Protein AF-A0A9D8TMR5-F1 (afdb_monomer_lite)

pLDDT: mean 87.46, std 13.53, range [40.91, 98.0]

Foldseek 3Di:
DDPPDDDPQDVQLCDPVHVCVVVLVVCVVPVVVQQKDAPADPPPLAPDHRRSVDIDRHVVVLVCLLCPDLVNVLVCLVPDPDPPSVVCNVCSVVCCVRHPDTPVCVCSRPVD

Structure (mmCIF, N/CA/C/O backbone):
data_AF-A0A9D8TMR5-F1
#
_entry.id   AF-A0A9D8TMR5-F1
#
loop_
_atom_site.group_PDB
_atom_site.id
_atom_site.type_symbol
_atom_site.label_atom_id
_atom_site.label_alt_id
_atom_site.label_comp_id
_atom_site.label_asym_id
_atom_site.label_entity_id
_atom_site.label_seq_id
_atom_site.pdbx_PDB_ins_code
_atom_site.Cartn_x
_atom_site.Cartn_y
_atom_site.Cartn_z
_atom_site.occupancy
_atom_site.B_iso_or_equiv
_atom_site.auth_seq_id
_atom_site.auth_comp_id
_atom_site.auth_asym_id
_atom_site.auth_atom_id
_atom_site.pdbx_PDB_model_num
ATOM 1 N N . MET A 1 1 ? -17.270 12.996 14.176 1.00 80.31 1 MET A N 1
ATOM 2 C CA . MET A 1 1 ? -16.302 13.887 13.505 1.00 80.31 1 MET A CA 1
ATOM 3 C C . MET A 1 1 ? -16.850 15.304 13.509 1.00 80.31 1 MET A C 1
ATOM 5 O O . MET A 1 1 ? -18.073 15.417 13.509 1.00 80.31 1 MET A O 1
ATOM 9 N N . PRO A 1 2 ? -16.011 16.352 13.555 1.00 86.38 2 PRO A N 1
ATOM 10 C CA . PRO A 1 2 ? -16.461 17.732 13.396 1.00 86.38 2 PRO A CA 1
ATOM 11 C C . PRO A 1 2 ? -17.212 17.927 12.076 1.00 86.38 2 PRO A C 1
ATOM 13 O O . PRO A 1 2 ? -16.904 17.268 11.080 1.00 86.38 2 PRO A O 1
ATOM 16 N N . GLU A 1 3 ? -18.181 18.838 12.065 1.00 90.75 3 GLU A N 1
ATOM 17 C CA . GLU A 1 3 ? -18.803 19.275 10.816 1.00 90.75 3 GLU A CA 1
ATOM 18 C C . GLU A 1 3 ? -17.739 19.911 9.908 1.00 90.75 3 GLU A C 1
ATOM 20 O O . GLU A 1 3 ? -16.915 20.700 10.369 1.00 90.75 3 GLU A O 1
ATOM 25 N N . ASN A 1 4 ? -17.759 19.556 8.620 1.00 92.44 4 ASN A N 1
ATOM 26 C CA . ASN A 1 4 ? -16.801 20.002 7.598 1.00 92.44 4 ASN A CA 1
ATOM 27 C C . ASN A 1 4 ? -15.349 19.530 7.794 1.00 92.44 4 ASN A C 1
ATOM 29 O O . ASN A 1 4 ? -14.428 20.157 7.276 1.00 92.44 4 ASN A O 1
ATOM 33 N N . TYR A 1 5 ? -15.126 18.430 8.519 1.00 92.12 5 TYR A N 1
ATOM 34 C CA . TYR A 1 5 ? -13.808 17.801 8.544 1.00 92.12 5 TYR A CA 1
ATOM 35 C C . TYR A 1 5 ? -13.436 17.234 7.167 1.00 92.12 5 TYR A C 1
ATOM 37 O O . TYR A 1 5 ? -14.182 16.430 6.604 1.00 92.12 5 TYR A O 1
ATOM 45 N N . GLU A 1 6 ? -12.275 17.630 6.651 1.00 94.62 6 GLU A N 1
ATOM 46 C CA . GLU A 1 6 ? -11.701 17.089 5.421 1.00 94.62 6 GLU A CA 1
ATOM 47 C C . GLU A 1 6 ? -10.705 15.978 5.764 1.00 94.62 6 GLU A C 1
ATOM 49 O O . GLU A 1 6 ? -9.778 16.189 6.546 1.00 94.62 6 GLU A O 1
ATOM 54 N N . LEU A 1 7 ? -10.912 14.797 5.180 1.00 92.69 7 LEU A N 1
ATOM 55 C CA . LEU A 1 7 ? -10.063 13.624 5.373 1.00 92.69 7 LEU A CA 1
ATOM 56 C C . LEU A 1 7 ? -8.645 13.897 4.855 1.00 92.69 7 LEU A C 1
ATOM 58 O O . LEU A 1 7 ? -8.476 14.199 3.676 1.00 92.69 7 LEU A O 1
ATOM 62 N N . GLN A 1 8 ? -7.642 13.765 5.723 1.00 93.81 8 GLN A N 1
ATOM 63 C CA . GLN A 1 8 ? -6.249 14.070 5.392 1.00 93.81 8 GLN A CA 1
ATOM 64 C C . GLN A 1 8 ? -5.455 12.849 4.916 1.00 93.81 8 GLN A C 1
ATOM 66 O O . GLN A 1 8 ? -4.441 13.028 4.248 1.00 93.81 8 GLN A O 1
ATOM 71 N N . LEU A 1 9 ? -5.904 11.627 5.235 1.00 91.81 9 LEU A N 1
ATOM 72 C CA . LEU A 1 9 ? -5.191 10.377 4.940 1.00 91.81 9 LEU A CA 1
ATOM 73 C C . LEU A 1 9 ? -3.767 10.397 5.510 1.00 91.81 9 LEU A C 1
ATOM 75 O O . LEU A 1 9 ? -2.786 10.201 4.798 1.00 91.81 9 LEU A O 1
ATOM 79 N N . VAL A 1 10 ? -3.657 10.671 6.813 1.00 91.62 10 VAL A N 1
ATOM 80 C CA . VAL A 1 10 ? -2.376 10.644 7.538 1.00 91.62 10 VAL A CA 1
ATOM 81 C C . VAL A 1 10 ? -2.469 9.769 8.782 1.00 91.62 10 VAL A C 1
ATOM 83 O O . VAL A 1 10 ? -3.514 9.713 9.427 1.00 91.62 10 VAL A O 1
ATOM 86 N N . ALA A 1 11 ? -1.367 9.107 9.156 1.00 89.06 11 ALA A N 1
ATOM 87 C CA . ALA A 1 11 ? -1.338 8.149 10.270 1.00 89.06 11 ALA A CA 1
ATOM 88 C C . ALA A 1 11 ? -1.860 8.750 11.590 1.00 89.06 11 ALA A C 1
ATOM 90 O O . ALA A 1 11 ? -2.616 8.106 12.315 1.00 89.06 11 ALA A O 1
ATOM 91 N N . ALA A 1 12 ? -1.573 10.035 11.827 1.00 92.69 12 ALA A N 1
ATOM 92 C CA . ALA A 1 12 ? -2.026 10.769 13.004 1.00 92.69 12 ALA A CA 1
ATOM 93 C C . ALA A 1 12 ? -3.560 10.829 13.159 1.00 92.69 12 ALA A C 1
ATOM 95 O O . ALA A 1 12 ? -4.046 10.993 14.275 1.00 92.69 12 ALA A O 1
ATOM 96 N N . GLU A 1 13 ? -4.345 10.682 12.083 1.00 95.06 13 GLU A N 1
ATOM 97 C CA . GLU A 1 13 ? -5.807 10.601 12.197 1.00 95.06 13 GLU A CA 1
ATOM 98 C C . GLU A 1 13 ? -6.271 9.277 12.833 1.00 95.06 13 GLU A C 1
ATOM 100 O O . GLU A 1 13 ? -7.381 9.224 13.358 1.00 95.06 13 GLU A O 1
ATOM 105 N N . TYR A 1 14 ? -5.442 8.229 12.813 1.00 94.19 14 TYR A N 1
ATOM 106 C CA . TYR A 1 14 ? -5.769 6.856 13.226 1.00 94.19 14 TYR A CA 1
ATOM 107 C C . TYR A 1 14 ? -5.088 6.434 14.539 1.00 94.19 14 TYR A C 1
ATOM 109 O O . TYR A 1 14 ? -5.568 5.503 15.198 1.00 94.19 14 TYR A O 1
ATOM 117 N N . ASP A 1 15 ? -4.009 7.121 14.920 1.00 91.25 15 ASP A N 1
ATOM 118 C CA . ASP A 1 15 ? -3.281 6.951 16.182 1.00 91.25 15 ASP A CA 1
ATOM 119 C C . ASP A 1 15 ? -4.122 7.303 17.415 1.00 91.25 15 ASP A C 1
ATOM 121 O O . ASP A 1 15 ? -5.225 7.816 17.296 1.00 91.25 15 ASP A O 1
ATOM 125 N N . LYS A 1 16 ? -3.589 7.046 18.618 1.00 92.25 16 LYS A N 1
ATOM 126 C CA . LYS A 1 16 ? -4.235 7.249 19.935 1.00 92.25 16 LYS A CA 1
ATOM 127 C C . LYS A 1 16 ? -5.098 8.514 20.061 1.00 92.25 16 LYS A C 1
ATOM 129 O O . LYS A 1 16 ? -6.182 8.452 20.639 1.00 92.25 16 LYS A O 1
ATOM 134 N N . ASP A 1 17 ? -4.595 9.649 19.587 1.00 92.94 17 ASP A N 1
ATOM 135 C CA . ASP A 1 17 ? -5.243 10.959 19.737 1.00 92.94 17 ASP A CA 1
ATOM 136 C C . ASP A 1 17 ? -5.956 11.412 18.444 1.00 92.94 17 ASP A C 1
ATOM 138 O O . ASP A 1 17 ? -6.474 12.526 18.353 1.00 92.94 17 ASP A O 1
ATOM 142 N N . GLY A 1 18 ? -5.988 10.534 17.442 1.00 93.88 18 GLY A N 1
ATOM 143 C CA . GLY A 1 18 ? -6.600 10.743 16.144 1.00 93.88 18 GLY A CA 1
ATOM 144 C C . GLY A 1 18 ? -8.120 10.599 16.161 1.00 93.88 18 GLY A C 1
ATOM 145 O O . GLY A 1 18 ? -8.714 9.848 16.938 1.00 93.88 18 GLY A O 1
ATOM 146 N N . ILE A 1 19 ? -8.773 11.309 15.245 1.00 95.62 19 ILE A N 1
ATOM 147 C CA . ILE A 1 19 ? -10.233 11.318 15.098 1.00 95.62 19 ILE A CA 1
ATOM 148 C C . ILE A 1 19 ? -10.824 9.935 14.767 1.00 95.62 19 ILE A C 1
ATOM 150 O O . ILE A 1 19 ? -11.965 9.646 15.137 1.00 95.62 19 ILE A O 1
ATOM 154 N N . PHE A 1 20 ? -10.049 9.075 14.105 1.00 95.44 20 PHE A N 1
ATOM 155 C CA . PHE A 1 20 ? -10.416 7.708 13.748 1.00 95.44 20 PHE A CA 1
ATOM 156 C C . PHE A 1 20 ? -9.926 6.667 14.750 1.00 95.44 20 PHE A C 1
ATOM 158 O O . PHE A 1 20 ? -10.252 5.496 14.569 1.00 95.44 20 PHE A O 1
ATOM 165 N N . HIS A 1 21 ? -9.241 7.053 15.834 1.00 95.62 21 HIS A N 1
ATOM 166 C CA . HIS A 1 21 ? -8.729 6.104 16.825 1.00 95.62 21 HIS A CA 1
ATOM 167 C C . HIS A 1 21 ? -9.761 5.067 17.298 1.00 95.62 21 HIS A C 1
ATOM 169 O O . HIS A 1 21 ? -9.451 3.872 17.282 1.00 95.62 21 HIS A O 1
ATOM 175 N N . PRO A 1 22 ? -11.008 5.451 17.656 1.00 95.81 22 PRO A N 1
ATOM 176 C CA . PRO A 1 22 ? -11.991 4.473 18.118 1.00 95.81 22 PRO A CA 1
ATOM 177 C C . PRO A 1 22 ? -12.349 3.440 17.041 1.00 95.81 22 PRO A C 1
ATOM 179 O O . PRO A 1 22 ? -12.552 2.265 17.346 1.00 95.81 22 PRO A O 1
ATOM 182 N N . LEU A 1 23 ? -12.405 3.864 15.774 1.00 95.00 23 LEU A N 1
ATOM 183 C CA . LEU A 1 23 ? -12.651 2.965 14.650 1.00 95.00 23 LEU A CA 1
ATOM 184 C C . LEU A 1 23 ? -11.434 2.075 14.384 1.00 95.00 23 LEU A C 1
ATOM 186 O O . LEU A 1 23 ? -11.609 0.879 1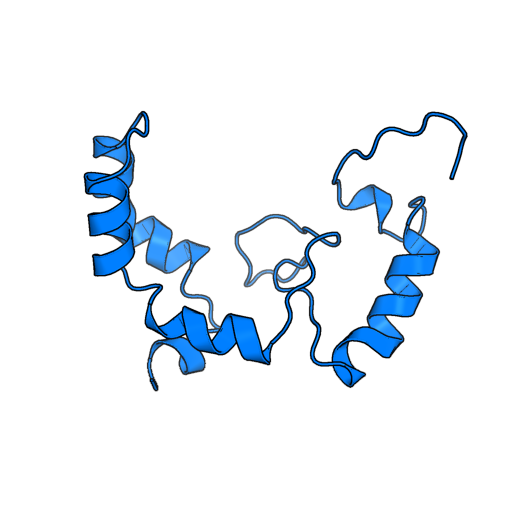4.164 1.00 95.00 23 LEU A O 1
ATOM 190 N N . THR A 1 24 ? -10.219 2.627 14.450 1.00 95.00 24 THR A N 1
ATOM 191 C CA . THR A 1 24 ? -8.968 1.867 14.333 1.00 95.00 24 THR A CA 1
ATOM 192 C C . THR A 1 24 ? -8.948 0.716 15.333 1.00 95.00 24 THR A C 1
ATOM 194 O O . THR A 1 24 ? -8.798 -0.431 14.918 1.00 95.00 24 THR A O 1
ATOM 197 N N . GLN A 1 25 ? -9.222 0.992 16.614 1.00 96.44 25 GLN A N 1
ATOM 198 C CA . GLN A 1 25 ? -9.260 -0.031 17.663 1.00 96.44 25 GLN A CA 1
ATOM 199 C C . GLN A 1 25 ? -10.321 -1.103 17.406 1.00 96.44 25 GLN A C 1
ATOM 201 O O . GLN A 1 25 ? -10.084 -2.290 17.639 1.00 96.44 25 GLN A O 1
ATOM 206 N N . TRP A 1 26 ? -11.502 -0.704 16.931 1.00 97.00 26 TRP A N 1
ATOM 207 C CA . TRP A 1 26 ? -12.543 -1.666 16.590 1.00 97.00 26 TRP A CA 1
ATOM 208 C C . TRP A 1 26 ? -12.117 -2.562 15.422 1.00 97.00 26 TRP A C 1
ATOM 210 O O . TRP A 1 26 ? -12.327 -3.775 15.475 1.00 97.00 26 TRP A O 1
ATOM 220 N N . LEU A 1 27 ? -11.496 -1.992 14.387 1.00 96.56 27 LEU A N 1
ATOM 221 C CA . LEU A 1 27 ? -10.992 -2.746 13.241 1.00 96.56 27 LEU A CA 1
ATOM 222 C C . LEU A 1 27 ? -9.897 -3.727 13.663 1.00 96.56 27 LEU A C 1
ATOM 224 O O . LEU A 1 27 ? -9.993 -4.897 13.301 1.00 96.56 27 LEU A O 1
ATOM 228 N N . ASP A 1 28 ? -8.945 -3.303 14.495 1.00 93.94 28 ASP A N 1
ATOM 229 C CA . ASP A 1 28 ? -7.858 -4.154 15.004 1.00 93.94 28 ASP A CA 1
ATOM 230 C C . ASP A 1 28 ? -8.384 -5.430 15.670 1.00 93.94 28 ASP A C 1
ATOM 232 O O . ASP A 1 28 ? -7.808 -6.504 15.530 1.00 93.94 28 ASP A O 1
ATOM 236 N N . GLN A 1 29 ? -9.521 -5.332 16.362 1.00 97.31 29 GLN A N 1
ATOM 237 C CA . GLN A 1 29 ? -10.125 -6.449 17.091 1.00 97.31 29 GLN A CA 1
ATOM 238 C C . GLN A 1 29 ? -11.024 -7.353 16.231 1.00 97.31 29 GLN A C 1
ATOM 240 O O . GLN A 1 29 ? -11.426 -8.433 16.685 1.00 97.31 29 GLN A O 1
ATOM 245 N N . ASN A 1 30 ? -11.425 -6.911 15.033 1.00 98.00 30 ASN A N 1
ATOM 246 C CA . ASN A 1 30 ? -12.513 -7.551 14.288 1.00 98.00 30 ASN A CA 1
ATOM 247 C C . ASN A 1 30 ? -12.199 -7.870 12.828 1.00 98.00 30 ASN A C 1
ATOM 249 O O . ASN A 1 30 ? -12.714 -8.870 12.335 1.00 98.00 30 ASN A O 1
ATOM 253 N N . MET A 1 31 ? -11.376 -7.080 12.139 1.00 96.94 31 MET A N 1
ATOM 254 C CA . MET A 1 31 ? -11.195 -7.175 10.685 1.00 96.94 31 MET A CA 1
ATOM 255 C C . MET A 1 31 ? -10.684 -8.551 10.234 1.00 96.94 31 MET A C 1
ATOM 257 O O . MET A 1 31 ? -11.182 -9.108 9.254 1.00 96.94 31 MET A O 1
ATOM 261 N N . GLU A 1 32 ? -9.777 -9.150 11.009 1.00 96.38 32 GLU A N 1
ATOM 262 C CA . GLU A 1 32 ? -9.184 -10.453 10.698 1.00 96.38 32 GLU A CA 1
ATOM 263 C C . GLU A 1 32 ? -10.237 -11.570 10.656 1.00 96.38 32 GLU A C 1
ATOM 265 O O . GLU A 1 32 ? -10.200 -12.424 9.771 1.00 96.38 32 GLU A O 1
ATOM 270 N N . LYS A 1 33 ? -11.254 -11.512 11.531 1.00 97.56 33 LYS A N 1
ATOM 271 C CA . LYS A 1 33 ? -12.367 -12.484 11.573 1.00 97.56 33 LYS A CA 1
ATOM 272 C C . LYS A 1 33 ? -13.158 -12.525 10.265 1.00 97.56 33 LYS A C 1
ATOM 274 O O . LYS A 1 33 ? -13.801 -13.526 9.964 1.00 97.56 33 LYS A O 1
ATOM 279 N N . PHE A 1 34 ? -13.122 -11.432 9.507 1.00 97.25 34 PHE A N 1
ATOM 280 C CA . PHE A 1 34 ? -13.797 -11.281 8.223 1.00 97.25 34 PHE A CA 1
ATOM 281 C C . PHE A 1 34 ? -12.823 -11.346 7.039 1.00 97.25 34 PHE A C 1
ATOM 283 O O . PHE A 1 34 ? -13.221 -11.059 5.916 1.00 97.25 34 PHE A O 1
ATOM 290 N N . GLY A 1 35 ? -11.560 -11.727 7.263 1.00 96.12 35 GLY A N 1
ATOM 291 C CA . GLY A 1 35 ? -10.546 -11.855 6.214 1.00 96.12 35 GLY A CA 1
ATOM 292 C C . GLY A 1 35 ? -9.945 -10.529 5.742 1.00 96.12 35 GLY A C 1
ATOM 293 O O . GLY A 1 35 ? -9.324 -10.493 4.680 1.00 96.12 35 GLY A O 1
ATOM 294 N N . PHE A 1 36 ? -10.120 -9.445 6.499 1.00 96.62 36 PHE A N 1
ATOM 295 C CA . PHE A 1 36 ? -9.500 -8.151 6.220 1.00 96.62 36 PHE A CA 1
ATOM 296 C C . PHE A 1 36 ? -8.214 -7.956 7.033 1.00 96.62 36 PHE A C 1
ATOM 298 O O . PHE A 1 36 ? -8.071 -8.504 8.125 1.00 96.62 36 PHE A O 1
ATOM 305 N N . TYR A 1 37 ? -7.277 -7.169 6.505 1.00 93.31 37 TYR A N 1
ATOM 306 C CA . TYR A 1 37 ? -6.012 -6.823 7.162 1.00 93.31 37 TYR A CA 1
ATOM 307 C C . TYR A 1 37 ? -5.467 -5.480 6.652 1.00 93.31 37 TYR A C 1
ATOM 309 O O . TYR A 1 37 ? -5.936 -4.969 5.633 1.00 93.31 37 TYR A O 1
ATOM 317 N N . ARG A 1 38 ? -4.455 -4.922 7.331 1.00 91.12 38 ARG A N 1
ATOM 318 C CA . ARG A 1 38 ? -3.709 -3.745 6.856 1.00 91.12 38 ARG A CA 1
ATOM 319 C C . ARG A 1 38 ? -2.348 -4.165 6.292 1.00 91.12 38 ARG A C 1
ATOM 321 O O . ARG A 1 38 ? -1.569 -4.756 7.037 1.00 91.12 38 ARG A O 1
ATOM 328 N N . PRO A 1 39 ? -2.056 -3.904 5.006 1.00 87.75 39 PRO A N 1
ATOM 329 C CA . PRO A 1 39 ? -0.774 -4.258 4.397 1.00 87.75 39 PRO A CA 1
ATOM 330 C C . PRO A 1 39 ? 0.339 -3.239 4.684 1.00 87.75 39 PRO A C 1
ATOM 332 O O . PRO A 1 39 ? 1.510 -3.597 4.603 1.00 87.75 39 PRO A O 1
ATOM 335 N N . PHE A 1 40 ? -0.019 -1.993 5.010 1.00 88.31 40 PHE A N 1
ATOM 336 C CA . PHE A 1 40 ? 0.915 -0.884 5.198 1.00 88.31 40 PHE A CA 1
ATOM 337 C C . PHE A 1 40 ? 0.823 -0.355 6.630 1.00 88.31 40 PHE A C 1
ATOM 339 O O . PHE A 1 40 ? -0.005 0.495 6.954 1.00 88.31 40 PHE A O 1
ATOM 346 N N . THR A 1 41 ? 1.647 -0.919 7.504 1.00 84.94 41 THR A N 1
ATOM 347 C CA . THR A 1 41 ? 1.773 -0.543 8.917 1.00 84.94 41 THR A CA 1
ATOM 348 C C . THR A 1 41 ? 3.178 -0.003 9.182 1.00 84.94 41 THR A C 1
ATOM 350 O O . THR A 1 41 ? 4.046 -0.104 8.318 1.00 84.94 41 THR A O 1
ATOM 353 N N . ASP A 1 42 ? 3.446 0.494 10.392 1.00 78.06 42 ASP A N 1
ATOM 354 C CA . ASP A 1 42 ? 4.789 0.913 10.844 1.00 78.06 42 ASP A CA 1
ATOM 355 C C . ASP A 1 42 ? 5.798 -0.250 11.018 1.00 78.06 42 ASP A C 1
ATOM 357 O O . ASP A 1 42 ? 6.744 -0.176 11.803 1.00 78.06 42 ASP A O 1
ATOM 361 N N . ASP A 1 43 ? 5.601 -1.362 10.309 1.00 78.38 43 ASP A N 1
ATOM 362 C CA . ASP A 1 43 ? 6.544 -2.471 10.279 1.00 78.38 43 ASP A CA 1
ATOM 363 C C . ASP A 1 43 ? 7.776 -2.076 9.459 1.00 78.38 43 ASP A C 1
ATOM 365 O O . ASP A 1 43 ? 7.669 -1.721 8.288 1.00 78.38 43 ASP A O 1
ATOM 369 N N . ALA A 1 44 ? 8.966 -2.201 10.049 1.00 66.38 44 ALA A N 1
ATOM 370 C CA . ALA A 1 44 ? 10.233 -1.863 9.399 1.00 66.38 44 ALA A CA 1
ATOM 371 C C . ALA A 1 44 ? 10.515 -2.663 8.107 1.00 66.38 44 ALA A C 1
ATOM 373 O O . ALA A 1 44 ? 11.398 -2.294 7.333 1.00 66.38 44 ALA A O 1
ATOM 374 N N . ARG A 1 45 ? 9.791 -3.765 7.870 1.00 68.75 45 ARG A N 1
ATOM 375 C CA . ARG A 1 45 ? 9.855 -4.566 6.636 1.00 68.75 45 ARG A CA 1
ATOM 376 C C . ARG A 1 45 ? 9.013 -3.977 5.502 1.00 68.75 45 ARG A C 1
ATOM 378 O O . ARG A 1 45 ? 9.161 -4.396 4.355 1.00 68.75 45 ARG A O 1
ATOM 385 N N . VAL A 1 46 ? 8.129 -3.030 5.805 1.00 70.31 46 VAL A N 1
ATOM 386 C CA . VAL A 1 46 ? 7.341 -2.276 4.833 1.00 70.31 46 VAL A CA 1
ATOM 387 C C . VAL A 1 46 ? 8.095 -0.984 4.522 1.00 70.31 46 VAL A C 1
ATOM 389 O O . VAL A 1 46 ? 8.350 -0.167 5.397 1.00 70.31 46 VAL A O 1
ATOM 392 N N . ARG A 1 47 ? 8.483 -0.798 3.255 1.00 77.19 47 ARG A N 1
ATOM 393 C CA . ARG A 1 47 ? 9.174 0.426 2.795 1.00 77.19 47 ARG A CA 1
ATOM 394 C C . ARG A 1 47 ? 8.225 1.555 2.389 1.00 77.19 47 ARG A C 1
ATOM 396 O O . ARG A 1 47 ? 8.668 2.615 1.954 1.00 77.19 47 ARG A O 1
ATOM 403 N N . VAL A 1 48 ? 6.927 1.309 2.511 1.00 82.88 48 VAL A N 1
ATOM 404 C CA . VAL A 1 48 ? 5.857 2.293 2.331 1.00 82.88 48 VAL A CA 1
ATOM 405 C C . VAL A 1 48 ? 5.559 2.928 3.690 1.00 82.88 48 VAL A C 1
ATOM 407 O O . VAL A 1 48 ? 5.742 2.290 4.724 1.00 82.88 48 VAL A O 1
ATOM 410 N N . GLY A 1 49 ? 5.129 4.191 3.697 1.00 84.25 49 GLY A N 1
ATOM 411 C CA . GLY A 1 49 ? 4.672 4.837 4.927 1.00 84.25 49 GLY A CA 1
ATOM 412 C C . GLY A 1 49 ? 3.491 4.093 5.562 1.00 84.25 49 GLY A C 1
ATOM 413 O O . GLY A 1 49 ? 2.811 3.308 4.907 1.00 84.25 49 GLY A O 1
ATOM 414 N N . SER A 1 50 ? 3.241 4.349 6.845 1.00 89.06 50 SER A N 1
ATOM 415 C CA . SER A 1 50 ? 2.085 3.787 7.548 1.00 89.06 50 SER A CA 1
ATOM 416 C C . SER A 1 50 ? 0.790 4.360 6.976 1.00 89.06 50 SER A C 1
ATOM 418 O O . SER A 1 50 ? 0.513 5.555 7.102 1.00 89.06 50 SER A O 1
ATOM 420 N N . GLU A 1 51 ? 0.000 3.497 6.337 1.00 91.56 51 GLU A N 1
ATOM 421 C CA . GLU A 1 51 ? -1.283 3.840 5.727 1.00 91.56 51 GLU A CA 1
ATOM 422 C C . GLU A 1 51 ? -2.403 3.112 6.473 1.00 91.56 51 GLU A C 1
ATOM 424 O O . GLU A 1 51 ? -3.037 2.190 5.962 1.00 91.56 51 GLU A O 1
ATOM 429 N N . LEU A 1 52 ? -2.666 3.513 7.722 1.00 91.12 52 LEU A N 1
ATOM 430 C CA . LEU A 1 52 ? -3.658 2.846 8.580 1.00 91.12 52 LEU A CA 1
ATOM 431 C C . LEU A 1 52 ? -5.104 2.919 8.042 1.00 91.12 52 LEU A C 1
ATOM 433 O O . LEU A 1 52 ? -5.976 2.172 8.501 1.00 91.12 52 LEU A O 1
ATOM 437 N N . TRP A 1 53 ? -5.348 3.774 7.047 1.00 92.69 53 TRP A N 1
ATOM 438 C CA . TRP A 1 53 ? -6.586 3.832 6.268 1.00 92.69 53 TRP A CA 1
ATOM 439 C C . TRP A 1 53 ? -6.716 2.709 5.230 1.00 92.69 53 TRP A C 1
ATOM 441 O O . TRP A 1 53 ? -7.831 2.406 4.804 1.00 92.69 53 TRP A O 1
ATOM 451 N N . HIS A 1 54 ? -5.611 2.085 4.810 1.00 92.88 54 HIS A N 1
ATOM 452 C CA . HIS A 1 54 ? -5.609 1.029 3.801 1.00 92.88 54 HIS A CA 1
ATOM 453 C C . HIS A 1 54 ? -6.027 -0.307 4.417 1.00 92.88 54 HIS A C 1
ATOM 455 O O . HIS A 1 54 ? -5.326 -0.889 5.246 1.00 92.88 54 HIS A O 1
ATOM 461 N N . ILE A 1 55 ? -7.152 -0.846 3.946 1.00 93.94 55 ILE A N 1
ATOM 462 C CA . ILE A 1 55 ? -7.669 -2.156 4.349 1.00 93.94 55 ILE A CA 1
ATOM 463 C C . ILE A 1 55 ? -7.765 -3.047 3.110 1.00 93.94 55 ILE A C 1
ATOM 465 O O . ILE A 1 55 ? -8.413 -2.691 2.128 1.00 93.94 55 ILE A O 1
ATOM 469 N N . SER A 1 56 ? -7.156 -4.228 3.172 1.00 93.62 56 SER A N 1
ATOM 470 C CA . SER A 1 56 ? -7.190 -5.232 2.105 1.00 93.62 56 SER A CA 1
ATOM 471 C C . SER A 1 56 ? -8.036 -6.434 2.509 1.00 93.62 56 SER A C 1
ATOM 473 O O . SER A 1 56 ? -7.959 -6.903 3.643 1.00 93.62 56 SER A O 1
ATOM 475 N N . TYR A 1 57 ? -8.811 -6.971 1.564 1.00 95.69 57 TYR A N 1
ATOM 476 C CA . TYR A 1 57 ? -9.495 -8.256 1.719 1.00 95.69 57 TYR A CA 1
ATOM 477 C C . TYR A 1 57 ? -8.615 -9.381 1.172 1.00 95.69 57 TYR A C 1
ATOM 479 O O . TYR A 1 57 ? -8.304 -9.417 -0.019 1.00 95.69 57 TYR A O 1
ATOM 487 N N . ARG A 1 58 ? -8.208 -10.298 2.052 1.00 92.44 58 ARG A N 1
ATOM 488 C CA . ARG A 1 58 ? -7.161 -11.291 1.786 1.00 92.44 58 ARG A CA 1
ATOM 489 C C . ARG A 1 58 ? -7.461 -12.174 0.580 1.00 92.44 58 ARG A C 1
ATOM 491 O O . ARG A 1 58 ? -6.629 -12.270 -0.314 1.00 92.44 58 ARG A O 1
ATOM 498 N N . SER A 1 59 ? -8.651 -12.773 0.534 1.00 92.62 59 SER A N 1
ATOM 499 C CA . SER A 1 59 ? -8.953 -13.793 -0.479 1.00 92.62 59 SER A CA 1
ATOM 500 C C . SER A 1 59 ? -8.967 -13.249 -1.907 1.00 92.62 59 SER A C 1
ATOM 502 O O . SER A 1 59 ? -8.640 -13.983 -2.833 1.00 92.62 59 SER A O 1
ATOM 504 N N . GLU A 1 60 ? -9.318 -11.975 -2.103 1.00 93.69 60 GLU A N 1
ATOM 505 C CA . GLU A 1 60 ? -9.239 -11.347 -3.422 1.00 93.69 60 GLU A CA 1
ATOM 506 C C . GLU A 1 60 ? -7.823 -10.847 -3.703 1.00 93.69 60 GLU A C 1
ATOM 508 O O . GLU A 1 60 ? -7.306 -11.100 -4.785 1.00 93.69 60 GLU A O 1
ATOM 513 N N . ALA A 1 61 ? -7.157 -10.212 -2.731 1.00 90.50 61 ALA A N 1
ATOM 514 C CA . ALA A 1 61 ? -5.788 -9.721 -2.902 1.00 90.50 61 ALA A CA 1
ATOM 515 C C . ALA A 1 61 ? -4.810 -10.843 -3.300 1.00 90.50 61 ALA A C 1
ATOM 517 O O . ALA A 1 61 ? -4.023 -10.678 -4.234 1.00 90.50 61 ALA A O 1
ATOM 518 N N . GLU A 1 62 ? -4.909 -12.008 -2.656 1.00 88.12 62 GLU A N 1
ATOM 519 C CA . GLU A 1 62 ? -4.057 -13.169 -2.936 1.00 88.12 62 GLU A CA 1
ATOM 520 C C . GLU A 1 62 ? -4.260 -13.725 -4.355 1.00 88.12 62 GLU A C 1
ATOM 522 O O . GLU A 1 62 ? -3.305 -14.212 -4.954 1.00 88.12 62 GLU A O 1
ATOM 527 N N . LYS A 1 63 ? -5.451 -13.586 -4.961 1.00 91.44 63 LYS A N 1
ATOM 528 C CA . LYS A 1 63 ? -5.676 -14.003 -6.361 1.00 91.44 63 LYS A CA 1
ATOM 529 C C . LYS A 1 63 ? -4.914 -13.141 -7.360 1.00 91.44 63 LYS A C 1
ATOM 531 O O . LYS A 1 63 ? -4.585 -13.619 -8.443 1.00 91.44 63 LYS A O 1
ATOM 536 N N . PHE A 1 64 ? -4.670 -11.873 -7.030 1.00 88.50 64 PHE A N 1
ATOM 537 C CA . PHE A 1 64 ? -3.977 -10.944 -7.922 1.00 88.50 64 PHE A CA 1
ATOM 538 C C . PHE A 1 64 ? -2.461 -10.953 -7.733 1.00 88.50 64 PHE A C 1
ATOM 540 O O . PHE A 1 64 ? -1.734 -10.580 -8.654 1.00 88.50 64 PHE A O 1
ATOM 547 N N . LEU A 1 65 ? -1.982 -11.410 -6.576 1.00 86.25 65 LEU A N 1
ATOM 548 C CA . LEU A 1 65 ? -0.567 -11.396 -6.220 1.00 86.25 65 LEU A CA 1
ATOM 549 C C . LEU A 1 65 ? 0.344 -12.098 -7.254 1.00 86.25 65 LEU A C 1
ATOM 551 O O . LEU A 1 65 ? 1.354 -11.497 -7.619 1.00 86.25 65 LEU A O 1
ATOM 555 N N . PRO A 1 66 ? -0.017 -13.261 -7.844 1.00 87.75 66 PRO A N 1
ATOM 556 C CA . PRO A 1 66 ? 0.804 -13.909 -8.875 1.00 87.75 66 PRO A CA 1
ATOM 557 C C . PRO A 1 66 ? 0.979 -13.086 -10.160 1.00 87.75 66 PRO A C 1
ATOM 559 O O . PRO A 1 66 ? 1.900 -13.330 -10.936 1.00 87.75 66 PRO A O 1
ATOM 562 N N . PHE A 1 67 ? 0.105 -12.107 -10.416 1.00 90.12 67 PHE A N 1
ATOM 563 C CA . PHE A 1 67 ? 0.224 -11.222 -11.576 1.00 90.12 67 PHE A CA 1
ATOM 564 C C . PHE A 1 67 ? 1.145 -10.030 -11.317 1.00 90.12 67 PHE A C 1
ATOM 566 O O . PHE A 1 67 ? 1.530 -9.350 -12.271 1.00 90.12 67 PHE A O 1
ATOM 573 N N . VAL A 1 68 ? 1.534 -9.778 -10.068 1.00 89.56 68 VAL A N 1
ATOM 574 C CA . VAL A 1 68 ? 2.459 -8.705 -9.697 1.00 89.56 68 VAL A CA 1
ATOM 575 C C . VAL A 1 68 ? 3.887 -9.195 -9.918 1.00 89.56 68 VAL A C 1
ATOM 577 O O . VAL A 1 68 ? 4.642 -9.394 -8.980 1.00 89.56 68 VAL A O 1
ATOM 580 N N . THR A 1 69 ? 4.247 -9.429 -11.180 1.00 91.50 69 THR A N 1
ATOM 581 C CA . THR A 1 69 ? 5.600 -9.826 -11.592 1.00 91.50 69 THR A CA 1
ATOM 582 C C . THR A 1 69 ? 6.347 -8.634 -12.175 1.00 91.50 69 THR A C 1
ATOM 584 O O . THR A 1 69 ? 5.723 -7.736 -12.748 1.00 91.50 69 THR A O 1
ATOM 587 N N . ARG A 1 70 ? 7.687 -8.648 -12.118 1.00 92.00 70 ARG A N 1
ATOM 588 C CA . ARG A 1 70 ? 8.515 -7.619 -12.781 1.00 92.00 70 ARG A CA 1
ATOM 589 C C . ARG A 1 70 ? 8.121 -7.423 -14.233 1.00 92.00 70 ARG A C 1
ATOM 591 O O . ARG A 1 70 ? 7.855 -6.303 -14.649 1.00 92.00 70 ARG A O 1
ATOM 598 N N . LYS A 1 71 ? 7.986 -8.527 -14.973 1.00 94.62 71 LYS A N 1
ATOM 599 C CA . LYS A 1 71 ? 7.598 -8.499 -16.383 1.00 94.62 71 LYS A CA 1
ATOM 600 C C . LYS A 1 71 ? 6.256 -7.790 -16.590 1.00 94.62 71 LYS A C 1
ATOM 602 O O . LYS A 1 71 ? 6.156 -6.927 -17.454 1.00 94.62 71 LYS A O 1
ATOM 607 N N . ASN A 1 72 ? 5.233 -8.133 -15.806 1.00 95.19 72 ASN A N 1
ATOM 608 C CA . ASN A 1 72 ? 3.916 -7.511 -15.953 1.00 95.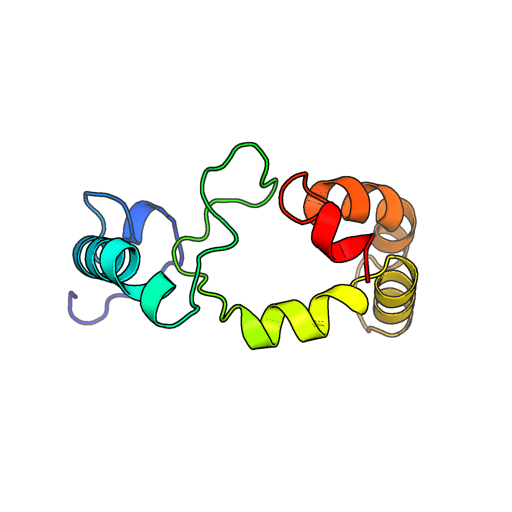19 72 ASN A CA 1
ATOM 609 C C . ASN A 1 72 ? 3.947 -6.018 -15.600 1.00 95.19 72 ASN A C 1
ATOM 611 O O . ASN A 1 72 ? 3.285 -5.222 -16.263 1.00 95.19 72 ASN A O 1
ATOM 615 N N . ILE A 1 73 ? 4.735 -5.625 -14.597 1.00 94.19 73 ILE A N 1
ATOM 616 C CA . ILE A 1 73 ? 4.924 -4.217 -14.223 1.00 94.19 73 ILE A CA 1
ATOM 617 C C . ILE A 1 73 ? 5.666 -3.456 -15.321 1.00 94.19 73 ILE A C 1
ATOM 619 O O . ILE A 1 73 ? 5.235 -2.372 -15.704 1.00 94.19 73 ILE A O 1
ATOM 623 N N . GLU A 1 74 ? 6.737 -4.020 -15.875 1.00 96.00 74 GLU A N 1
ATOM 624 C CA . GLU A 1 74 ? 7.449 -3.440 -17.013 1.00 96.00 74 GLU A CA 1
ATOM 625 C C . GLU A 1 74 ? 6.535 -3.248 -18.222 1.00 96.00 74 GLU A C 1
ATOM 627 O O . GLU A 1 74 ? 6.517 -2.169 -18.818 1.00 96.00 74 GLU A O 1
ATOM 632 N N . ASP A 1 75 ? 5.762 -4.275 -18.578 1.00 96.69 75 ASP A N 1
ATOM 633 C CA . ASP A 1 75 ? 4.823 -4.223 -19.696 1.00 96.69 75 ASP A CA 1
ATOM 634 C C . ASP A 1 75 ? 3.763 -3.138 -19.465 1.00 96.69 75 ASP A C 1
ATOM 636 O O . ASP A 1 75 ? 3.499 -2.330 -20.361 1.00 96.69 75 ASP A O 1
ATOM 640 N N . LEU A 1 76 ? 3.221 -3.053 -18.244 1.00 95.38 76 LEU A N 1
ATOM 641 C CA . LEU A 1 76 ? 2.258 -2.027 -17.854 1.00 95.38 76 LEU A CA 1
ATOM 642 C C . LEU A 1 76 ? 2.864 -0.621 -17.931 1.00 95.38 76 LEU A C 1
ATOM 644 O O . LEU A 1 76 ? 2.244 0.295 -18.476 1.00 95.38 76 LEU A O 1
ATOM 648 N N . ILE A 1 77 ? 4.086 -0.430 -17.433 1.00 95.88 77 ILE A N 1
ATOM 649 C CA . ILE A 1 77 ? 4.814 0.839 -17.533 1.00 95.88 77 ILE A CA 1
ATOM 650 C C . ILE A 1 77 ? 5.017 1.205 -19.010 1.00 95.88 77 ILE A C 1
ATOM 652 O O . ILE A 1 77 ? 4.768 2.347 -19.405 1.00 95.88 77 ILE A O 1
ATOM 65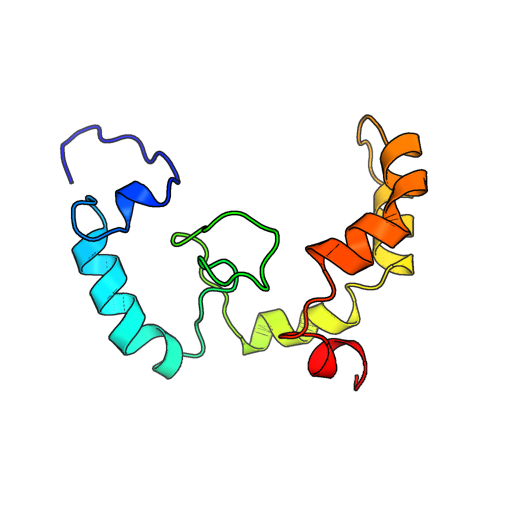6 N N . ARG A 1 78 ? 5.410 0.247 -19.862 1.00 96.31 78 ARG A N 1
ATOM 657 C CA . ARG A 1 78 ? 5.595 0.461 -21.307 1.00 96.31 78 ARG A CA 1
ATOM 658 C C . ARG A 1 78 ? 4.300 0.874 -21.995 1.00 96.31 78 ARG A C 1
ATOM 660 O O . ARG A 1 78 ? 4.345 1.799 -22.809 1.00 96.31 78 ARG A O 1
ATOM 667 N N . SER A 1 79 ? 3.164 0.273 -21.646 1.00 97.00 79 SER A N 1
ATOM 668 C CA . SER A 1 79 ? 1.869 0.574 -22.270 1.00 97.00 79 SER A CA 1
ATOM 669 C C . SER A 1 79 ? 1.175 1.820 -21.713 1.00 97.00 79 SER A C 1
ATOM 671 O O . SER A 1 79 ? 0.311 2.379 -22.384 1.00 97.00 79 SER A O 1
ATOM 673 N N . SER A 1 80 ? 1.535 2.284 -20.514 1.00 96.94 80 SER A N 1
ATOM 674 C CA . SER A 1 80 ? 0.807 3.366 -19.839 1.00 96.94 80 SER A CA 1
ATOM 675 C C . SER A 1 80 ? 1.289 4.765 -20.256 1.00 96.94 80 SER A C 1
ATOM 677 O O . SER A 1 80 ? 2.492 4.972 -20.445 1.00 96.94 80 SER A O 1
ATOM 679 N N . PRO A 1 81 ? 0.404 5.770 -20.384 1.00 95.94 81 PRO A N 1
ATOM 680 C CA . PRO A 1 81 ? 0.781 7.150 -20.698 1.00 95.94 81 PRO A CA 1
ATOM 681 C C . PRO A 1 81 ? 1.292 7.890 -19.447 1.00 95.94 81 PRO A C 1
ATOM 683 O O . PRO A 1 81 ? 0.707 8.878 -19.015 1.00 95.94 81 PRO A O 1
ATOM 686 N N . ILE A 1 82 ? 2.377 7.396 -18.845 1.00 94.50 82 ILE A N 1
ATOM 687 C CA . ILE A 1 82 ? 2.970 7.967 -17.626 1.00 94.50 82 ILE A CA 1
ATOM 688 C C . ILE A 1 82 ? 4.225 8.783 -17.945 1.00 94.50 82 ILE A C 1
ATOM 690 O O . ILE A 1 82 ? 5.054 8.389 -18.773 1.00 94.50 82 ILE A O 1
ATOM 694 N N . ALA A 1 83 ? 4.382 9.917 -17.264 1.00 95.88 83 ALA A N 1
ATOM 695 C CA . ALA A 1 83 ? 5.624 10.681 -17.293 1.00 95.88 83 ALA A CA 1
ATOM 696 C C . ALA A 1 83 ? 6.758 9.891 -16.613 1.00 95.88 83 ALA A C 1
ATOM 698 O O . ALA A 1 83 ? 6.514 9.050 -15.752 1.00 95.88 83 ALA A O 1
ATOM 699 N N . GLY A 1 84 ? 8.010 10.138 -17.010 1.00 95.50 84 GLY A N 1
ATOM 700 C CA . GLY A 1 84 ? 9.171 9.493 -16.379 1.00 95.50 84 GLY A CA 1
ATOM 701 C C . GLY A 1 84 ? 9.346 8.001 -16.692 1.00 95.50 84 GLY A C 1
ATOM 702 O O . GLY A 1 84 ? 10.173 7.348 -16.065 1.00 95.50 84 GLY A O 1
ATOM 703 N N . LYS A 1 85 ? 8.628 7.458 -17.684 1.00 96.00 85 LYS A N 1
ATOM 704 C CA . LYS A 1 85 ? 8.643 6.033 -18.063 1.00 96.00 85 LYS A CA 1
ATOM 705 C C . LYS A 1 85 ? 10.042 5.419 -18.188 1.00 96.00 85 LYS A C 1
ATOM 707 O O . LYS A 1 85 ? 10.276 4.337 -17.669 1.00 96.00 85 LYS A O 1
ATOM 712 N N . TYR A 1 86 ? 10.973 6.103 -18.855 1.00 95.75 86 TYR A N 1
ATOM 713 C CA . TYR A 1 86 ? 12.346 5.608 -19.007 1.00 95.75 86 TYR A CA 1
ATOM 714 C C . TYR A 1 86 ? 13.086 5.500 -17.669 1.00 95.75 86 TYR A C 1
ATOM 716 O O . TYR A 1 86 ? 13.826 4.547 -17.468 1.00 95.75 86 TYR A O 1
ATOM 724 N N . CYS A 1 87 ? 12.858 6.442 -16.749 1.00 96.94 87 CYS A N 1
ATOM 725 C CA . CYS A 1 87 ? 13.424 6.389 -15.401 1.00 96.94 87 CYS A CA 1
ATOM 726 C C . CYS A 1 87 ? 12.870 5.182 -14.636 1.00 96.94 87 CYS A C 1
ATOM 728 O O . CYS A 1 87 ? 13.636 4.359 -14.148 1.00 96.94 87 CYS A O 1
ATOM 730 N N . LEU A 1 88 ? 11.542 5.022 -14.638 1.00 95.19 88 LEU A N 1
ATOM 731 C CA . LEU A 1 88 ? 10.875 3.901 -13.975 1.00 95.19 88 LEU A CA 1
ATOM 732 C C . LEU A 1 88 ? 11.347 2.548 -14.513 1.00 95.19 88 LEU A C 1
ATOM 734 O O . LEU A 1 88 ? 11.639 1.661 -13.725 1.00 95.19 88 LEU A O 1
ATOM 738 N N . LEU A 1 89 ? 11.478 2.399 -15.835 1.00 96.81 89 LEU A N 1
ATOM 739 C CA . LEU A 1 89 ? 11.981 1.163 -16.444 1.00 96.81 89 LEU A CA 1
ATOM 740 C C . LEU A 1 89 ? 13.435 0.865 -16.066 1.00 96.81 89 LEU A C 1
ATOM 742 O O . LEU A 1 89 ? 13.775 -0.296 -15.888 1.00 96.81 89 LEU A O 1
ATOM 746 N N . ASN 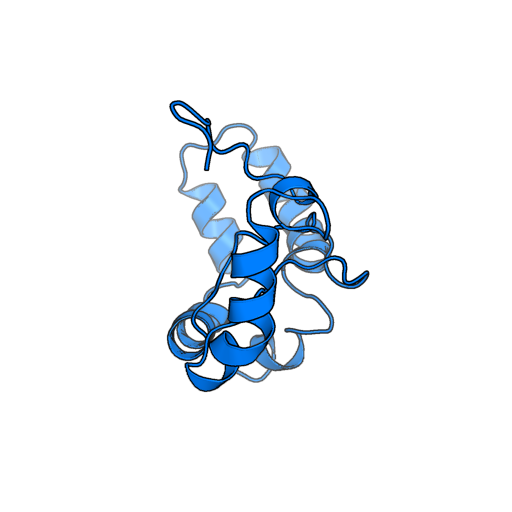A 1 90 ? 14.284 1.885 -15.927 1.00 97.31 90 ASN A N 1
ATOM 747 C CA . ASN A 1 90 ? 15.675 1.692 -15.514 1.00 97.31 90 ASN A CA 1
ATOM 748 C C . ASN A 1 90 ? 15.807 1.313 -14.030 1.00 97.31 90 ASN A C 1
ATOM 750 O O . ASN A 1 90 ? 16.808 0.717 -13.651 1.00 97.31 90 ASN A O 1
ATOM 754 N N . MET A 1 91 ? 14.821 1.673 -13.206 1.00 95.56 91 MET A N 1
ATOM 755 C CA . MET A 1 91 ? 14.801 1.408 -11.763 1.00 95.56 91 MET A CA 1
ATOM 756 C C . MET A 1 91 ? 13.884 0.242 -11.375 1.00 95.56 91 MET A C 1
ATOM 758 O O . MET A 1 91 ? 13.791 -0.090 -10.198 1.00 95.56 91 MET A O 1
ATOM 762 N N . VAL A 1 92 ? 13.169 -0.366 -12.327 1.00 94.25 92 VAL A N 1
ATOM 763 C CA . VAL A 1 92 ? 12.069 -1.301 -12.034 1.00 94.25 92 VAL A CA 1
ATOM 764 C C . VAL A 1 92 ? 12.522 -2.507 -11.216 1.00 94.25 92 VAL A C 1
ATOM 766 O O . VAL A 1 92 ? 11.786 -2.954 -10.344 1.00 94.25 92 VAL A O 1
ATOM 769 N N . ASP A 1 93 ? 13.741 -2.990 -11.453 1.00 92.06 93 ASP A N 1
ATOM 770 C CA . ASP A 1 93 ? 14.324 -4.109 -10.720 1.00 92.06 93 ASP A CA 1
ATOM 771 C C . ASP A 1 93 ? 14.516 -3.778 -9.235 1.00 92.06 93 ASP A C 1
ATOM 773 O O . ASP A 1 93 ? 14.068 -4.533 -8.373 1.00 92.06 93 ASP A O 1
ATOM 777 N N . GLU A 1 94 ? 15.123 -2.624 -8.950 1.00 92.19 94 GLU A N 1
ATOM 778 C CA . GLU A 1 94 ? 15.344 -2.111 -7.593 1.00 92.19 94 GLU A CA 1
ATOM 779 C C . GLU A 1 94 ? 14.011 -1.821 -6.898 1.00 92.19 94 GLU A C 1
ATOM 781 O O . GLU A 1 94 ? 13.757 -2.313 -5.802 1.00 92.19 94 GLU A O 1
ATOM 786 N N . LEU A 1 95 ? 13.109 -1.100 -7.569 1.00 90.62 95 LEU A N 1
ATOM 787 C CA . LEU A 1 95 ? 11.799 -0.759 -7.017 1.00 90.62 95 LEU A CA 1
ATOM 788 C C . LEU A 1 95 ? 10.967 -2.008 -6.700 1.00 90.62 95 LEU A C 1
ATOM 790 O O . LEU A 1 95 ? 10.262 -2.043 -5.694 1.00 90.62 95 LEU A O 1
ATOM 794 N N . TYR A 1 96 ? 11.047 -3.044 -7.535 1.00 90.25 96 TYR A N 1
ATOM 795 C CA . TYR A 1 96 ? 10.341 -4.296 -7.295 1.00 90.25 96 TYR A CA 1
ATOM 796 C C . TYR A 1 96 ? 10.900 -5.049 -6.081 1.00 90.25 96 TYR A C 1
ATOM 798 O O . TYR A 1 96 ? 10.129 -5.521 -5.244 1.00 90.25 96 TYR A O 1
ATOM 806 N N . ASP A 1 97 ? 12.224 -5.138 -5.956 1.00 87.62 97 ASP A N 1
ATOM 807 C CA . ASP A 1 97 ? 12.865 -5.802 -4.816 1.00 87.62 97 ASP A CA 1
ATOM 808 C C . ASP A 1 97 ? 12.678 -5.056 -3.500 1.00 87.62 97 ASP A C 1
ATOM 810 O O . ASP A 1 97 ? 12.603 -5.682 -2.447 1.00 87.62 97 ASP A O 1
ATOM 814 N N . GLU A 1 98 ? 12.604 -3.730 -3.545 1.00 84.88 98 GLU A N 1
ATOM 815 C CA . GLU A 1 98 ? 12.480 -2.920 -2.341 1.00 84.88 98 GLU A CA 1
ATOM 816 C C . GLU A 1 98 ? 11.031 -2.757 -1.874 1.00 84.88 98 GLU A C 1
ATOM 818 O O . GLU A 1 98 ? 10.767 -2.807 -0.670 1.00 84.88 98 GLU A O 1
ATOM 823 N N . TYR A 1 99 ? 10.088 -2.566 -2.801 1.00 84.75 99 TYR A N 1
ATOM 824 C CA . TYR A 1 99 ? 8.723 -2.146 -2.465 1.00 84.75 99 TYR A CA 1
ATOM 825 C C . TYR A 1 99 ? 7.652 -3.212 -2.707 1.00 84.75 99 TYR A C 1
ATOM 827 O O . TYR A 1 99 ? 6.544 -3.068 -2.191 1.00 84.75 99 TYR A O 1
ATOM 835 N N . ILE A 1 100 ? 7.945 -4.269 -3.472 1.00 82.12 100 ILE A N 1
ATOM 836 C CA . ILE A 1 100 ? 6.951 -5.294 -3.837 1.00 82.12 100 ILE A CA 1
ATOM 837 C C . ILE A 1 100 ? 7.280 -6.635 -3.186 1.00 82.12 100 ILE A C 1
ATOM 839 O O . ILE A 1 100 ? 6.418 -7.229 -2.534 1.00 82.12 100 ILE A O 1
ATOM 843 N N . ILE A 1 101 ? 8.525 -7.101 -3.301 1.00 72.31 101 ILE A N 1
ATOM 844 C CA . ILE A 1 101 ? 8.991 -8.247 -2.520 1.00 72.31 101 ILE A CA 1
ATOM 845 C C . ILE A 1 101 ? 9.418 -7.744 -1.144 1.00 72.31 101 ILE A C 1
ATOM 847 O O . ILE A 1 101 ? 10.490 -7.178 -0.985 1.00 72.31 101 ILE A O 1
ATOM 851 N N . ASN A 1 102 ? 8.630 -8.027 -0.113 1.00 61.78 102 ASN A N 1
ATOM 852 C CA . ASN A 1 102 ? 9.110 -7.960 1.266 1.00 61.78 102 ASN A CA 1
ATOM 853 C C . ASN A 1 102 ? 9.128 -9.361 1.889 1.00 61.78 102 ASN A C 1
ATOM 855 O O . ASN A 1 102 ? 8.517 -10.297 1.367 1.00 61.78 102 ASN A O 1
ATOM 859 N N . GLU A 1 103 ? 9.849 -9.524 3.004 1.00 49.34 103 GLU A N 1
ATOM 860 C CA . GLU A 1 103 ? 9.946 -10.809 3.719 1.00 49.34 103 GLU A CA 1
ATOM 861 C C . GLU A 1 103 ? 8.574 -11.393 4.093 1.00 49.34 103 GLU A C 1
ATOM 863 O O . GLU A 1 103 ? 8.445 -12.599 4.266 1.00 49.34 103 GLU A O 1
ATOM 868 N N . THR A 1 104 ? 7.544 -10.552 4.163 1.00 51.12 104 THR A N 1
ATOM 869 C CA . THR A 1 104 ? 6.165 -10.905 4.502 1.00 51.12 104 THR A CA 1
ATOM 870 C C . THR A 1 104 ? 5.397 -11.568 3.351 1.00 51.12 104 THR A C 1
ATOM 872 O O . THR A 1 104 ? 4.559 -12.426 3.611 1.00 51.12 104 THR A O 1
ATOM 875 N N . ASN A 1 105 ? 5.695 -11.224 2.092 1.00 60.56 105 ASN A N 1
ATOM 876 C CA . ASN A 1 105 ? 4.993 -11.746 0.905 1.00 60.56 105 ASN A CA 1
ATOM 877 C C . ASN A 1 105 ? 5.874 -12.648 0.024 1.00 60.56 105 ASN A C 1
ATOM 879 O O . ASN A 1 105 ? 5.410 -13.175 -0.988 1.00 60.56 105 ASN A O 1
ATOM 883 N N . LYS A 1 106 ? 7.144 -12.841 0.398 1.00 53.44 106 LYS A N 1
ATOM 884 C CA . LYS A 1 106 ? 8.134 -13.618 -0.361 1.00 53.44 106 LYS A CA 1
ATOM 885 C C . LYS A 1 106 ? 7.657 -15.051 -0.620 1.00 53.44 106 LYS A C 1
ATOM 887 O O . LYS A 1 106 ? 7.632 -15.494 -1.762 1.00 53.44 106 LYS A O 1
ATOM 892 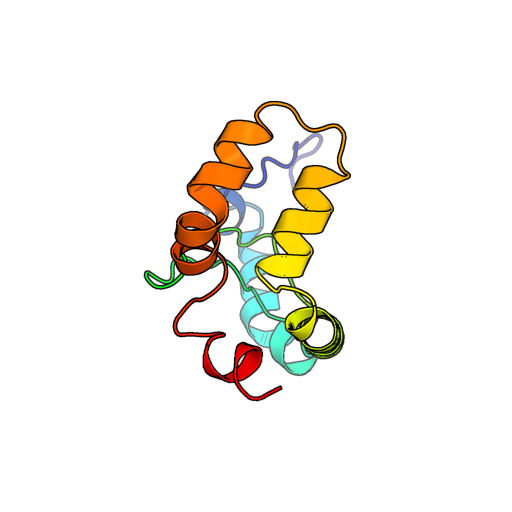N N . ASP A 1 107 ? 7.163 -15.735 0.407 1.00 50.81 107 ASP A N 1
ATOM 893 C CA . ASP A 1 107 ? 6.660 -17.105 0.258 1.00 50.81 107 ASP A CA 1
ATOM 894 C C . ASP A 1 107 ? 5.360 -17.184 -0.559 1.00 50.81 107 ASP A C 1
ATOM 896 O O . ASP A 1 107 ? 5.073 -18.227 -1.139 1.00 50.81 107 ASP A O 1
ATOM 900 N N . GLN A 1 108 ? 4.585 -16.099 -0.649 1.00 53.06 108 GLN A N 1
ATOM 901 C CA . GLN A 1 108 ? 3.338 -16.049 -1.422 1.00 53.06 108 GLN A CA 1
ATOM 902 C C . GLN A 1 108 ? 3.568 -15.715 -2.905 1.00 53.06 108 GLN A C 1
ATOM 904 O O . GLN A 1 108 ? 2.805 -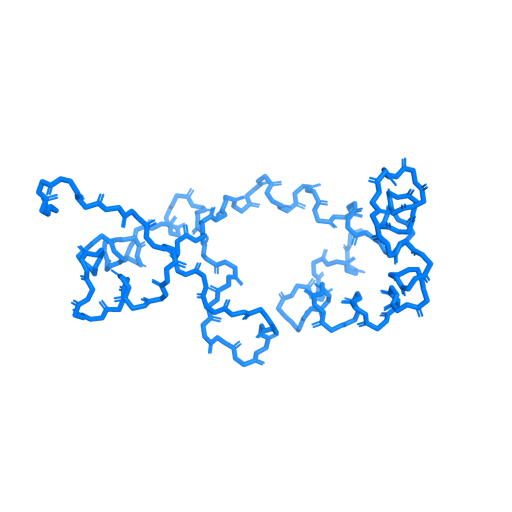16.156 -3.759 1.00 53.06 108 GLN A O 1
ATOM 909 N N . LEU A 1 109 ? 4.624 -14.957 -3.218 1.00 52.00 109 LEU A N 1
ATOM 910 C CA . LEU A 1 109 ? 4.992 -14.569 -4.585 1.00 52.00 109 LEU A CA 1
ATOM 911 C C . LEU A 1 109 ? 5.822 -15.634 -5.318 1.00 52.00 109 LEU A C 1
ATOM 913 O O . LEU A 1 109 ? 5.772 -15.700 -6.543 1.00 52.00 109 LEU A O 1
ATOM 917 N N . PHE A 1 110 ? 6.590 -16.452 -4.591 1.00 49.44 110 PHE A N 1
ATOM 918 C CA . PHE A 1 110 ? 7.536 -17.412 -5.180 1.00 49.44 110 PHE A CA 1
ATOM 919 C C . PHE A 1 110 ? 7.113 -18.889 -5.084 1.00 49.44 110 PHE A C 1
ATOM 921 O O . PHE A 1 110 ? 7.794 -19.736 -5.657 1.00 49.44 110 PHE A O 1
ATOM 928 N N . ASN A 1 111 ? 6.001 -19.204 -4.406 1.00 41.25 111 ASN A N 1
ATOM 929 C CA . ASN A 1 111 ? 5.432 -20.561 -4.335 1.00 41.25 111 ASN A CA 1
ATOM 930 C C . ASN A 1 111 ? 4.081 -20.702 -5.074 1.00 41.25 111 ASN A C 1
ATOM 932 O O . ASN A 1 111 ? 3.330 -21.636 -4.787 1.00 41.25 111 ASN A O 1
ATOM 936 N N . ALA A 1 112 ? 3.761 -19.774 -5.984 1.00 40.91 112 ALA A N 1
ATOM 937 C CA . ALA A 1 112 ? 2.583 -19.828 -6.856 1.00 40.91 112 ALA A CA 1
ATOM 938 C C . ALA A 1 112 ? 2.888 -20.519 -8.195 1.00 40.91 112 ALA A C 1
ATOM 940 O O . ALA A 1 112 ? 3.989 -20.285 -8.744 1.00 40.91 112 ALA A O 1
#

Radius of gyration: 17.09 Å; chains: 1; bounding box: 34×41×42 Å

Secondary structure (DSSP, 8-state):
--TTPPP---GGGTSTTSTTHHHHHHHHHHGGGGTEE-SSSS-TT--S---TT--EEHHHHHHHGGG--HHHHHHHHHHS--TTHHHHHHHHHHHHHHHT--TTTHHHHH--

Sequence (112 aa):
MPENYELQLVAAEYDKDGIFHPLTQWLDQNMEKFGFYRPFTDDARVRVGSELWHISYRSEAEKFLPFVTRKNIEDLIRSSPIAGKYCLLNMVDELYDEYIINETNKDQLFNA